Protein AF-A0A8T5KW35-F1 (afdb_monomer)

pLDDT: mean 81.03, std 11.29, range [40.94, 92.5]

Structure (mmCIF, N/CA/C/O backbone):
data_AF-A0A8T5KW35-F1
#
_entry.id   AF-A0A8T5KW35-F1
#
loop_
_atom_site.group_PDB
_atom_site.id
_atom_site.type_symbol
_atom_site.label_atom_id
_atom_site.label_alt_id
_atom_site.label_comp_id
_atom_site.label_asym_id
_atom_site.label_entity_id
_atom_site.label_seq_id
_atom_site.pdbx_PDB_ins_code
_atom_site.Cartn_x
_atom_site.Cartn_y
_atom_site.Cartn_z
_atom_site.occupancy
_atom_site.B_iso_or_equiv
_atom_site.auth_seq_id
_atom_site.auth_comp_id
_atom_site.auth_asym_id
_atom_site.auth_atom_id
_atom_site.pdbx_PDB_model_num
ATOM 1 N N . MET A 1 1 ? -25.330 34.554 41.101 1.00 40.94 1 MET A N 1
ATOM 2 C CA . MET A 1 1 ? -25.287 33.674 39.912 1.00 40.94 1 MET A CA 1
ATOM 3 C C . MET A 1 1 ? -23.830 33.368 39.598 1.00 40.94 1 MET A C 1
ATOM 5 O O . MET A 1 1 ? -23.141 34.231 39.077 1.00 40.94 1 MET A O 1
ATOM 9 N N . GLY A 1 2 ? -23.327 32.206 40.017 1.00 42.47 2 GLY A N 1
ATOM 10 C CA . GLY A 1 2 ? -21.940 31.803 39.774 1.00 42.47 2 GLY A CA 1
ATOM 11 C C . GLY A 1 2 ? -21.863 30.864 38.577 1.00 42.47 2 GLY A C 1
ATOM 12 O O . GLY A 1 2 ? -22.390 29.756 38.641 1.00 42.47 2 GLY A O 1
ATOM 13 N N . PHE A 1 3 ? -21.220 31.297 37.493 1.00 50.16 3 PHE A N 1
ATOM 14 C CA . PHE A 1 3 ? -20.856 30.413 36.389 1.00 50.16 3 PHE A CA 1
ATOM 15 C C . PHE A 1 3 ? -19.744 29.473 36.859 1.00 50.16 3 PHE A C 1
ATOM 17 O O . PHE A 1 3 ? -18.598 29.881 37.042 1.00 50.16 3 PHE A O 1
ATOM 24 N N . ILE A 1 4 ? -20.080 28.201 37.065 1.00 56.69 4 ILE A N 1
ATOM 25 C CA . ILE A 1 4 ? -19.090 27.158 37.328 1.00 56.69 4 ILE A CA 1
ATOM 26 C C . ILE A 1 4 ? -18.448 26.786 35.988 1.00 56.69 4 ILE A C 1
ATOM 28 O O . ILE A 1 4 ? -18.903 25.885 35.286 1.00 56.69 4 ILE A O 1
ATOM 32 N N . ILE A 1 5 ? -17.367 27.477 35.633 1.00 61.28 5 ILE A N 1
ATOM 33 C CA . ILE A 1 5 ? -16.468 27.058 34.556 1.00 61.28 5 ILE A CA 1
ATOM 34 C C . ILE A 1 5 ? -15.622 25.904 35.108 1.00 61.28 5 ILE A C 1
ATOM 36 O O . ILE A 1 5 ? -14.566 26.102 35.711 1.00 61.28 5 ILE A O 1
ATOM 40 N N . LYS A 1 6 ? -16.102 24.666 34.945 1.00 57.75 6 LYS A N 1
ATOM 41 C CA . LYS A 1 6 ? -15.288 23.467 35.184 1.00 57.75 6 LYS A CA 1
ATOM 42 C C . LYS A 1 6 ? -14.197 23.404 34.110 1.00 57.75 6 LYS A C 1
ATOM 44 O O . LYS A 1 6 ? -14.464 23.012 32.979 1.00 57.75 6 LYS A O 1
ATOM 49 N N . LYS A 1 7 ? -12.958 23.756 34.469 1.00 55.94 7 LYS A N 1
ATOM 50 C CA . LYS A 1 7 ? -11.766 23.379 33.689 1.00 55.94 7 LYS A CA 1
ATOM 51 C C . LYS A 1 7 ? -11.735 21.848 33.550 1.00 55.94 7 LYS A C 1
ATOM 53 O O . LYS A 1 7 ? -11.779 21.178 34.588 1.00 55.94 7 LYS A O 1
ATOM 58 N N . PRO A 1 8 ? -11.621 21.275 32.340 1.00 56.47 8 PRO A N 1
ATOM 59 C CA . PRO A 1 8 ? -11.364 19.849 32.209 1.00 56.47 8 PRO A CA 1
ATOM 60 C C . PRO A 1 8 ? -9.979 19.551 32.795 1.00 56.47 8 PRO A C 1
ATOM 62 O O . PRO A 1 8 ? -8.947 19.982 32.282 1.00 56.47 8 PRO A O 1
ATOM 65 N N . LYS A 1 9 ? -9.971 18.860 33.938 1.00 51.97 9 LYS A N 1
ATOM 66 C CA . LYS A 1 9 ? -8.769 18.283 34.537 1.00 51.97 9 LYS A CA 1
ATOM 67 C C . LYS A 1 9 ? -8.347 17.077 33.697 1.00 51.97 9 LYS A C 1
ATOM 69 O O . LYS A 1 9 ? -9.127 16.143 33.554 1.00 51.97 9 LYS A O 1
ATOM 74 N N . GLY A 1 10 ? -7.103 17.099 33.222 1.00 48.69 10 GLY A N 1
ATOM 75 C CA . GLY A 1 10 ? -6.407 15.942 32.661 1.00 48.69 10 GLY A CA 1
ATOM 76 C C . GLY A 1 10 ? -6.503 15.833 31.142 1.00 48.69 10 GLY A C 1
ATOM 77 O O . GLY A 1 10 ? -7.418 15.202 30.623 1.00 48.69 10 GLY A O 1
ATOM 78 N N . LEU A 1 11 ? -5.501 16.376 30.439 1.00 52.41 11 LEU A N 1
ATOM 79 C CA . LEU A 1 11 ? -5.136 15.953 29.083 1.00 52.41 11 LEU A CA 1
ATOM 80 C C . LEU A 1 11 ? -4.647 14.493 29.132 1.00 5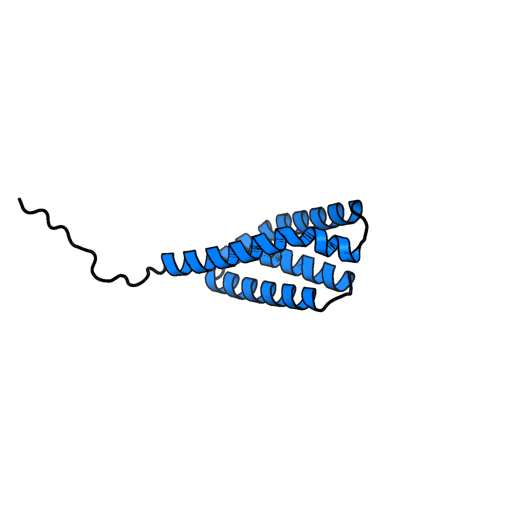2.41 11 LEU A C 1
ATOM 82 O O . LEU A 1 11 ? -3.461 14.199 29.031 1.00 52.41 11 LEU A O 1
ATOM 86 N N . VAL A 1 12 ? -5.561 13.552 29.331 1.00 56.66 12 VAL A N 1
ATOM 87 C CA . VAL A 1 12 ? -5.342 12.170 28.916 1.00 56.66 12 VAL A CA 1
ATOM 88 C C . VAL A 1 12 ? -5.688 12.184 27.439 1.00 56.66 12 VAL A C 1
ATOM 90 O O . VAL A 1 12 ? -6.854 12.390 27.108 1.00 56.66 12 VAL A O 1
ATOM 93 N N . PHE A 1 13 ? -4.684 12.079 26.563 1.00 58.44 13 PHE A N 1
ATOM 94 C CA . PHE A 1 13 ? -4.881 12.076 25.112 1.00 58.44 13 PHE A CA 1
ATOM 95 C C . PHE A 1 13 ? -6.106 11.219 24.758 1.00 58.44 13 PHE A C 1
ATOM 97 O O . PHE A 1 13 ? -6.075 10.003 24.982 1.00 58.44 13 PHE A O 1
ATOM 104 N N . PRO A 1 14 ? -7.211 11.819 24.273 1.00 74.00 14 PRO A N 1
ATOM 105 C CA . PRO A 1 14 ? -8.409 11.049 23.994 1.00 74.00 14 PRO A CA 1
ATOM 106 C C . PRO A 1 14 ? -8.065 10.010 22.926 1.00 74.00 14 PRO A C 1
ATOM 108 O O . PRO A 1 14 ? -7.267 10.287 22.031 1.00 74.00 14 PRO A O 1
ATOM 111 N N . LYS A 1 15 ? -8.667 8.814 22.990 1.00 71.75 15 LYS A N 1
ATOM 112 C CA . LYS A 1 15 ? -8.464 7.742 21.989 1.00 71.75 15 LYS A CA 1
ATOM 113 C C . LYS A 1 15 ? -8.568 8.259 20.543 1.00 71.75 15 LYS A C 1
ATOM 115 O O . LYS A 1 15 ? -7.852 7.784 19.669 1.00 71.75 15 LYS A O 1
ATOM 120 N N . ILE A 1 16 ? -9.399 9.282 20.337 1.00 78.94 16 ILE A N 1
ATOM 121 C CA . ILE A 1 16 ? -9.580 10.023 19.084 1.00 78.94 16 ILE A CA 1
ATOM 122 C C . ILE A 1 16 ? -8.272 10.664 18.594 1.00 78.94 16 ILE A C 1
ATOM 124 O O . ILE A 1 16 ? -7.929 10.513 17.429 1.00 78.94 16 ILE A O 1
ATOM 128 N N . PHE A 1 17 ? -7.510 11.332 19.467 1.00 81.69 17 PHE A N 1
ATOM 129 C CA . PHE A 1 17 ? -6.243 11.965 19.088 1.00 81.69 17 PHE A CA 1
ATOM 130 C C . PHE A 1 17 ? -5.205 10.927 18.650 1.00 81.69 17 PHE A C 1
ATOM 132 O O . PHE A 1 17 ? -4.511 11.123 17.659 1.00 81.69 17 PHE A O 1
ATOM 139 N N . ARG A 1 18 ? -5.131 9.785 19.347 1.00 81.31 18 ARG A N 1
ATOM 140 C CA . ARG A 1 18 ? -4.225 8.690 18.971 1.00 81.31 18 ARG A CA 1
ATOM 141 C C . ARG A 1 18 ? -4.560 8.126 17.588 1.00 81.31 18 ARG A C 1
ATOM 143 O O . ARG A 1 18 ? -3.652 7.914 16.796 1.00 81.31 18 ARG A O 1
ATOM 150 N N . LEU A 1 19 ? -5.844 7.903 17.302 1.00 80.44 19 LEU A N 1
ATOM 151 C CA . LEU A 1 19 ? -6.309 7.467 15.981 1.00 80.44 19 LEU A CA 1
ATOM 152 C C . LEU A 1 19 ? -5.987 8.504 14.901 1.00 80.44 19 LEU A C 1
ATOM 154 O O . LEU A 1 19 ? -5.443 8.137 13.867 1.00 80.44 19 LEU A O 1
ATOM 158 N N . ALA A 1 20 ? -6.242 9.786 15.168 1.00 82.69 20 ALA A N 1
ATOM 159 C CA . ALA A 1 20 ? -5.965 10.866 14.226 1.00 82.69 20 ALA A CA 1
ATOM 160 C C . ALA A 1 20 ? -4.477 10.955 13.852 1.00 82.69 20 ALA A C 1
ATOM 162 O O . ALA A 1 20 ? -4.154 11.137 12.685 1.00 82.69 20 ALA A O 1
ATOM 163 N N . VAL A 1 21 ? -3.568 10.780 14.817 1.00 86.88 21 VAL A N 1
ATOM 164 C CA . VAL A 1 21 ? -2.120 10.763 14.545 1.00 86.88 21 VAL A CA 1
ATOM 165 C C . VAL A 1 21 ? -1.720 9.550 13.701 1.00 86.88 21 VAL A C 1
ATOM 167 O O . VAL A 1 21 ? -0.919 9.696 12.783 1.00 86.88 21 VAL A O 1
ATOM 170 N N . ILE A 1 22 ? -2.277 8.367 13.983 1.00 84.44 22 ILE A N 1
ATOM 171 C CA . ILE A 1 22 ? -1.990 7.149 13.205 1.00 84.44 22 ILE A CA 1
ATOM 172 C C . ILE A 1 22 ? -2.456 7.317 11.755 1.00 84.44 22 ILE A C 1
ATOM 174 O O . ILE A 1 22 ? -1.672 7.067 10.844 1.00 84.44 22 ILE A O 1
ATOM 178 N N . LEU A 1 23 ? -3.690 7.787 11.557 1.00 83.06 23 LEU A N 1
ATOM 179 C CA . LEU A 1 23 ? -4.245 8.090 10.236 1.00 83.06 23 LEU A CA 1
ATOM 180 C C . LEU A 1 23 ? -3.397 9.129 9.505 1.00 83.06 23 LEU A C 1
ATOM 182 O O . LEU A 1 23 ? -3.022 8.905 8.367 1.00 83.06 23 LEU A O 1
ATOM 186 N N . LEU A 1 24 ? -3.006 10.216 10.174 1.00 86.25 24 LEU A N 1
ATOM 187 C CA . LEU A 1 24 ? -2.168 11.248 9.562 1.00 86.25 24 LEU A CA 1
ATOM 188 C C . LEU A 1 24 ? -0.841 10.676 9.047 1.00 86.25 24 LEU A C 1
ATOM 190 O O . LEU A 1 24 ? -0.454 10.955 7.916 1.00 86.25 24 LEU A O 1
ATOM 194 N N . ILE A 1 25 ? -0.150 9.865 9.853 1.00 87.88 25 ILE A N 1
ATOM 195 C CA . ILE A 1 25 ? 1.117 9.238 9.446 1.00 87.88 25 ILE A CA 1
ATOM 196 C C . ILE A 1 25 ? 0.893 8.271 8.278 1.00 87.88 25 ILE A C 1
ATOM 198 O O . ILE A 1 25 ? 1.674 8.278 7.326 1.00 87.88 25 ILE A O 1
ATOM 202 N N . ALA A 1 26 ? -0.171 7.466 8.335 1.00 83.44 26 ALA A N 1
ATOM 203 C CA . ALA A 1 26 ? -0.516 6.523 7.278 1.00 83.44 26 ALA A CA 1
ATOM 204 C C . ALA A 1 26 ? -0.822 7.252 5.960 1.00 83.44 26 ALA A C 1
ATOM 206 O O . ALA A 1 26 ? -0.178 6.970 4.953 1.00 83.44 26 ALA A O 1
ATOM 207 N N . SER A 1 27 ? -1.688 8.270 5.984 1.00 84.88 27 SER A N 1
ATOM 208 C CA . SER A 1 27 ? -2.050 9.071 4.809 1.00 84.88 27 SER A CA 1
ATOM 209 C C . SER A 1 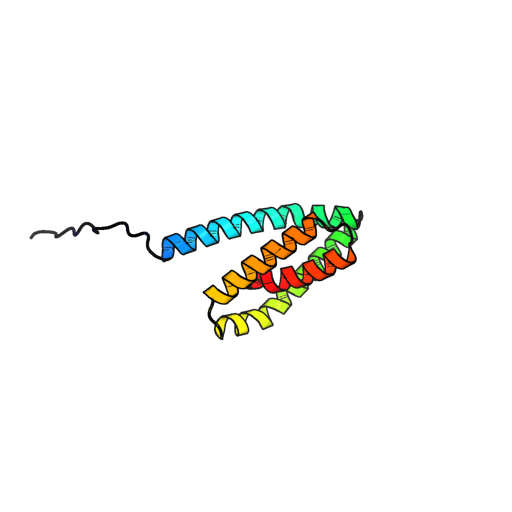27 ? -0.847 9.765 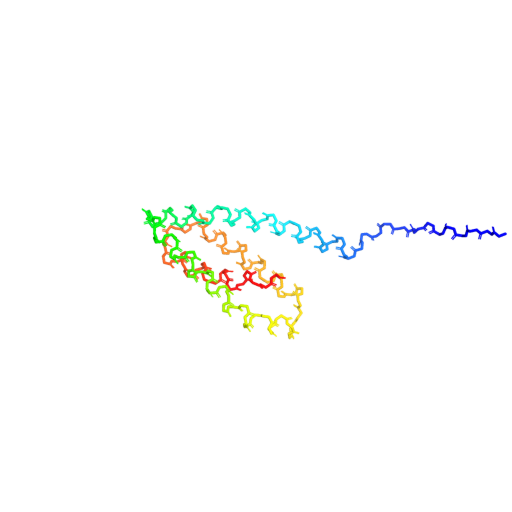4.166 1.00 84.88 27 SER A C 1
ATOM 211 O O . SER A 1 27 ? -0.752 9.815 2.941 1.00 84.88 27 SER A O 1
ATOM 213 N N . VAL A 1 28 ? 0.105 10.271 4.961 1.00 86.81 28 VAL A N 1
ATOM 214 C CA . VAL A 1 28 ? 1.360 10.829 4.422 1.00 86.81 28 VAL A CA 1
ATOM 215 C C . VAL A 1 28 ? 2.173 9.746 3.711 1.00 86.81 28 VAL A C 1
ATOM 217 O O . VAL A 1 28 ? 2.663 9.978 2.608 1.00 86.81 28 VAL A O 1
ATOM 220 N N . GLY A 1 29 ? 2.292 8.560 4.313 1.00 83.69 29 GLY A N 1
ATOM 221 C CA . GLY A 1 29 ? 2.966 7.419 3.694 1.00 83.69 29 GLY A CA 1
ATOM 222 C C . GLY A 1 29 ? 2.328 7.015 2.364 1.00 83.69 29 GLY A C 1
ATOM 223 O O . GLY A 1 29 ? 3.036 6.862 1.371 1.00 83.69 29 GLY A O 1
ATOM 224 N N . PHE A 1 30 ? 1.000 6.909 2.320 1.00 81.81 30 PHE A N 1
ATOM 225 C CA . PHE A 1 30 ? 0.264 6.559 1.104 1.00 81.81 30 PHE A CA 1
ATOM 226 C C . PHE A 1 30 ? 0.421 7.605 0.004 1.00 81.81 30 PHE A C 1
ATOM 228 O O . PHE A 1 30 ? 0.754 7.256 -1.124 1.00 81.81 30 PHE A O 1
ATOM 235 N N . SER A 1 31 ? 0.306 8.892 0.341 1.00 85.25 31 SER A N 1
ATOM 236 C CA . SER A 1 31 ? 0.464 9.972 -0.638 1.00 85.25 31 SER A CA 1
ATOM 237 C C . SER A 1 31 ? 1.853 9.981 -1.288 1.00 85.25 31 SER A C 1
ATOM 239 O O . SER A 1 31 ? 1.984 10.255 -2.485 1.00 85.25 31 SER A O 1
ATOM 241 N N . LEU A 1 32 ? 2.897 9.649 -0.520 1.00 83.50 32 LEU A N 1
ATOM 242 C CA . LEU A 1 32 ? 4.245 9.503 -1.064 1.00 83.50 32 LEU A CA 1
ATOM 243 C C . LEU A 1 32 ? 4.314 8.346 -2.059 1.00 83.50 32 LEU A C 1
ATOM 245 O O . LEU A 1 32 ? 4.866 8.514 -3.144 1.00 83.50 32 LEU A O 1
ATOM 249 N N . VAL A 1 33 ? 3.736 7.192 -1.724 1.00 82.25 33 VAL A N 1
ATOM 250 C CA . VAL A 1 33 ? 3.735 6.044 -2.636 1.00 82.25 33 VAL A CA 1
ATOM 251 C C . VAL A 1 33 ? 2.988 6.365 -3.923 1.00 82.25 33 VAL A C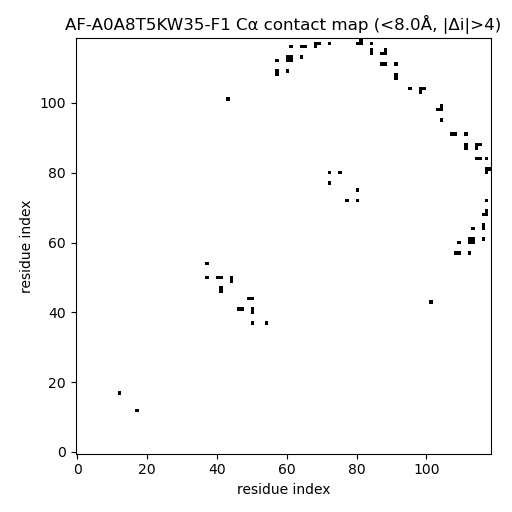 1
ATOM 253 O O . VAL A 1 33 ? 3.544 6.131 -4.995 1.00 82.25 33 VAL A O 1
ATOM 256 N N . ASP A 1 34 ? 1.788 6.939 -3.835 1.00 78.69 34 ASP A N 1
ATOM 257 C CA . ASP A 1 34 ? 0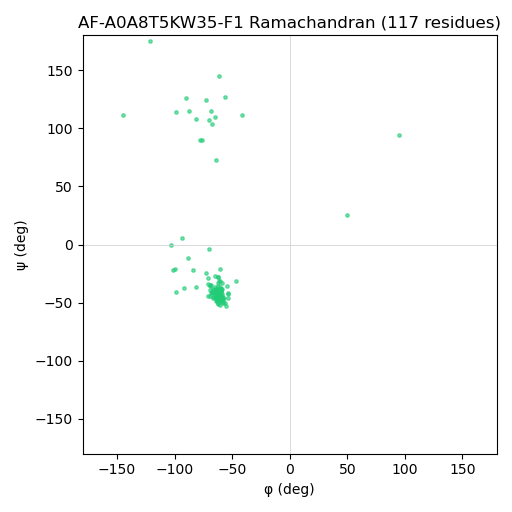.976 7.291 -5.006 1.00 78.69 34 ASP A CA 1
ATOM 258 C C . ASP A 1 34 ? 1.749 8.183 -5.985 1.00 78.69 34 ASP A C 1
ATOM 260 O O . ASP A 1 34 ? 1.652 8.026 -7.202 1.00 78.69 34 ASP A O 1
ATOM 264 N N . THR A 1 35 ? 2.588 9.076 -5.452 1.00 82.38 35 THR A N 1
ATOM 265 C CA . THR A 1 35 ? 3.430 9.976 -6.248 1.00 82.38 35 THR A CA 1
ATOM 266 C C . THR A 1 35 ? 4.529 9.226 -7.007 1.00 82.38 35 THR A C 1
ATOM 268 O O . THR A 1 35 ? 4.799 9.524 -8.171 1.00 82.38 35 THR A O 1
ATOM 271 N N . PHE A 1 36 ? 5.174 8.244 -6.374 1.00 84.00 36 PHE A N 1
ATOM 272 C CA . PHE A 1 36 ? 6.281 7.494 -6.981 1.00 84.00 36 PHE A CA 1
ATOM 273 C C . PHE A 1 36 ? 5.830 6.269 -7.784 1.00 84.00 36 PHE A C 1
ATOM 275 O O . PHE A 1 36 ? 6.624 5.708 -8.539 1.00 84.00 36 PHE A O 1
ATOM 282 N N . TRP A 1 37 ? 4.565 5.868 -7.672 1.00 84.81 37 TRP A N 1
ATOM 283 C CA . TRP A 1 37 ? 4.046 4.630 -8.246 1.00 84.81 37 TRP A CA 1
ATOM 284 C C . TRP A 1 37 ? 4.193 4.550 -9.769 1.00 84.81 37 TRP A C 1
ATOM 286 O O . TRP A 1 37 ? 4.709 3.566 -10.300 1.00 84.81 37 TRP A O 1
ATOM 296 N N . ALA A 1 38 ? 3.797 5.606 -10.484 1.00 84.19 38 ALA A N 1
ATOM 297 C CA . ALA A 1 38 ? 3.884 5.640 -11.944 1.00 84.19 38 ALA A CA 1
ATOM 298 C C . ALA A 1 38 ? 5.340 5.584 -12.438 1.00 84.19 38 ALA A C 1
ATOM 300 O O . ALA A 1 38 ? 5.643 4.841 -13.370 1.00 84.19 38 ALA A O 1
ATOM 301 N N . VAL A 1 39 ? 6.240 6.308 -11.763 1.00 86.44 39 VAL A N 1
ATOM 302 C CA . VAL A 1 39 ? 7.685 6.313 -12.054 1.00 86.44 39 VAL A CA 1
ATOM 303 C C . VAL A 1 39 ? 8.288 4.930 -11.810 1.00 86.44 39 VAL A C 1
ATOM 305 O O . VAL A 1 39 ? 9.120 4.457 -12.581 1.00 86.44 39 VAL A O 1
ATOM 308 N N . TYR A 1 40 ? 7.835 4.246 -10.759 1.00 85.81 40 TYR A N 1
ATOM 309 C CA . TYR A 1 40 ? 8.284 2.897 -10.444 1.00 85.81 40 TYR A CA 1
ATOM 310 C C . TYR A 1 40 ? 7.873 1.891 -11.531 1.00 85.81 40 TYR A C 1
ATOM 312 O O . TYR A 1 40 ? 8.713 1.120 -11.988 1.00 85.81 40 TYR A O 1
ATOM 320 N N . ILE A 1 41 ? 6.629 1.942 -12.027 1.00 86.50 41 ILE A N 1
ATOM 321 C CA . ILE A 1 41 ? 6.168 1.091 -13.146 1.00 86.50 41 ILE A CA 1
ATOM 322 C C . ILE A 1 41 ? 6.927 1.419 -14.440 1.00 86.50 41 ILE A C 1
ATOM 324 O O . ILE A 1 41 ? 7.316 0.512 -15.182 1.00 86.50 41 ILE A O 1
ATOM 328 N N . GLU A 1 42 ? 7.167 2.702 -14.716 1.00 87.81 42 GLU A N 1
ATOM 329 C CA . GLU A 1 42 ? 7.943 3.143 -15.880 1.00 87.81 42 GLU A CA 1
ATOM 330 C C . GLU A 1 42 ? 9.369 2.571 -15.872 1.00 87.81 42 GLU A C 1
ATOM 332 O O . GLU A 1 42 ? 9.890 2.202 -16.928 1.00 87.81 42 GLU A O 1
ATOM 337 N N . GLY A 1 43 ? 9.954 2.390 -14.685 1.00 85.88 43 GLY A N 1
ATOM 338 C CA . GLY A 1 43 ? 11.242 1.727 -14.486 1.00 85.88 43 GLY A CA 1
ATOM 339 C C . GLY A 1 43 ? 11.302 0.264 -14.948 1.00 85.88 43 GLY A C 1
ATOM 340 O O . GLY A 1 43 ? 12.395 -0.217 -15.226 1.00 85.88 43 GLY A O 1
ATOM 341 N N . PHE A 1 44 ? 10.169 -0.435 -15.079 1.00 86.12 44 PHE A N 1
ATOM 342 C CA . PHE A 1 44 ? 10.128 -1.812 -15.599 1.00 86.12 44 PHE A CA 1
ATOM 343 C C . PHE A 1 44 ? 9.740 -1.892 -17.068 1.00 86.12 44 PHE A C 1
ATOM 345 O O . PHE A 1 44 ? 10.245 -2.738 -17.804 1.00 86.12 44 PHE A O 1
ATOM 352 N N . VAL A 1 45 ? 8.768 -1.076 -17.472 1.00 87.38 45 VAL A N 1
ATOM 353 C CA . VAL A 1 45 ? 8.085 -1.257 -18.756 1.00 87.38 45 VAL A CA 1
ATOM 354 C C . VAL A 1 45 ? 8.624 -0.309 -19.827 1.00 87.38 45 VAL A C 1
ATOM 356 O O . VAL A 1 45 ? 8.458 -0.580 -21.015 1.00 87.38 45 VAL A O 1
ATOM 359 N N . HIS A 1 46 ? 9.274 0.791 -19.421 1.00 87.31 46 HIS A N 1
ATOM 360 C CA . HIS A 1 46 ? 9.891 1.800 -20.295 1.00 87.31 46 HIS A CA 1
ATOM 361 C C . HIS A 1 46 ? 8.969 2.313 -21.418 1.00 87.31 46 HIS A C 1
ATOM 363 O O . HIS A 1 46 ? 9.424 2.737 -22.479 1.00 87.31 46 HIS A O 1
ATOM 369 N N . ASN A 1 47 ? 7.653 2.245 -21.204 1.00 89.00 47 ASN A N 1
ATOM 370 C CA . ASN A 1 47 ? 6.635 2.604 -22.180 1.00 89.00 47 ASN A CA 1
ATOM 371 C C . ASN A 1 47 ? 5.447 3.245 -21.460 1.00 89.00 47 ASN A C 1
ATOM 373 O O . ASN A 1 47 ? 4.700 2.573 -20.745 1.00 89.00 47 ASN A O 1
ATOM 377 N N . SER A 1 48 ? 5.249 4.542 -21.689 1.00 88.12 48 SER A N 1
ATOM 378 C CA . SER A 1 48 ? 4.236 5.343 -20.999 1.00 88.12 48 SER A CA 1
ATOM 379 C C . SER A 1 48 ? 2.802 4.849 -21.240 1.00 88.12 48 SER A C 1
ATOM 381 O O . SER A 1 48 ? 1.962 4.947 -20.345 1.00 88.12 48 SER A O 1
ATOM 383 N N . SER A 1 49 ? 2.503 4.265 -22.407 1.00 90.81 49 SER A N 1
ATOM 384 C CA . SER A 1 49 ? 1.174 3.702 -22.691 1.00 90.81 49 SER A CA 1
ATOM 385 C C . SER A 1 49 ? 0.881 2.478 -21.825 1.00 90.81 49 SER A C 1
ATOM 387 O O . SER A 1 49 ? -0.223 2.341 -21.298 1.00 90.81 49 SER A O 1
ATOM 389 N N . LEU A 1 50 ? 1.874 1.606 -21.633 1.00 88.56 50 LEU A N 1
ATOM 390 C CA . LEU A 1 50 ? 1.727 0.431 -20.776 1.00 88.56 50 LEU A CA 1
ATOM 391 C C . LEU A 1 50 ? 1.669 0.809 -19.291 1.00 88.56 50 LEU A C 1
ATOM 393 O O . LEU A 1 50 ? 0.905 0.193 -18.553 1.00 88.56 50 LEU A O 1
ATOM 397 N N . VAL A 1 51 ? 2.390 1.852 -18.862 1.00 89.75 51 VAL A N 1
ATOM 398 C CA . VAL A 1 51 ? 2.267 2.408 -17.501 1.00 89.75 51 VAL A CA 1
ATOM 399 C C . VAL A 1 51 ? 0.827 2.849 -17.233 1.00 89.75 51 VAL A C 1
ATOM 401 O O . VAL A 1 51 ? 0.228 2.431 -16.244 1.00 89.75 51 VAL A O 1
ATOM 404 N N . GLY A 1 52 ? 0.237 3.631 -18.144 1.00 89.19 52 GLY A N 1
ATOM 405 C CA . GLY A 1 52 ? -1.156 4.067 -18.029 1.00 89.19 52 GLY A CA 1
ATOM 406 C C . GLY A 1 52 ? -2.143 2.897 -17.993 1.00 89.19 52 GLY A C 1
ATOM 407 O O . GLY A 1 52 ? -3.084 2.902 -17.195 1.00 89.19 52 GLY A O 1
ATOM 408 N N . PHE A 1 53 ? -1.901 1.863 -18.802 1.00 92.25 53 PHE A N 1
ATOM 409 C CA . PHE A 1 53 ? -2.718 0.650 -18.818 1.00 92.25 53 PHE A CA 1
ATOM 410 C C . PHE A 1 53 ? -2.650 -0.119 -17.490 1.00 92.25 53 PHE A C 1
ATOM 412 O O . PHE A 1 53 ? -3.692 -0.455 -16.929 1.00 92.25 53 PHE A O 1
ATOM 419 N N . ILE A 1 54 ? -1.449 -0.353 -16.952 1.00 89.94 54 ILE A N 1
ATOM 420 C CA . ILE A 1 54 ? -1.246 -1.069 -15.682 1.00 89.94 54 ILE A CA 1
ATOM 421 C C . ILE A 1 54 ? -1.866 -0.295 -14.518 1.00 89.94 54 ILE A C 1
ATOM 423 O O . ILE A 1 54 ? -2.582 -0.882 -13.708 1.00 89.94 54 ILE A O 1
ATOM 427 N N . SER A 1 55 ? -1.655 1.020 -14.450 1.00 88.81 55 SER A N 1
ATOM 428 C CA . SER A 1 55 ? -2.258 1.865 -13.413 1.00 88.81 55 SER A CA 1
ATOM 429 C C . SER A 1 55 ? -3.787 1.840 -13.476 1.00 88.81 55 SER A C 1
ATOM 431 O O . SER A 1 55 ? -4.446 1.700 -12.448 1.00 88.81 55 SER A O 1
ATOM 433 N N . SER A 1 56 ? -4.363 1.897 -14.680 1.00 90.56 56 SER A N 1
ATOM 434 C CA . SER A 1 56 ? -5.819 1.803 -14.870 1.00 90.56 56 SER A CA 1
ATOM 435 C C . SER A 1 56 ? -6.360 0.422 -14.490 1.00 90.56 56 SER A C 1
ATOM 437 O O . SER A 1 56 ? -7.427 0.313 -13.887 1.00 90.56 56 SER A O 1
ATOM 439 N N . PHE A 1 57 ? -5.615 -0.642 -14.796 1.00 91.19 57 PHE A N 1
ATOM 440 C CA . PHE A 1 57 ? -5.955 -2.001 -14.385 1.00 91.19 57 PHE A CA 1
ATOM 441 C C . PHE A 1 57 ? -5.951 -2.151 -12.858 1.00 91.19 57 PHE A C 1
ATOM 443 O O . PHE A 1 57 ? -6.916 -2.664 -12.295 1.00 91.19 57 PHE A O 1
ATOM 450 N N . LEU A 1 58 ? -4.920 -1.652 -12.171 1.00 88.69 58 LEU A N 1
ATOM 451 C CA . LEU A 1 58 ? -4.864 -1.653 -10.706 1.00 88.69 58 LEU A CA 1
ATOM 452 C C . LEU A 1 58 ? -6.010 -0.833 -10.096 1.00 88.69 58 LEU A C 1
ATOM 454 O O . LEU A 1 58 ? -6.624 -1.269 -9.125 1.00 88.69 58 LEU A O 1
ATOM 458 N N . ALA A 1 59 ? -6.371 0.302 -10.698 1.00 88.81 59 ALA A N 1
ATOM 459 C CA . ALA A 1 59 ? -7.527 1.086 -10.267 1.00 88.81 59 ALA A CA 1
ATOM 460 C C . ALA A 1 59 ? -8.849 0.305 -10.402 1.00 88.81 59 ALA A C 1
ATOM 462 O O . ALA A 1 59 ? -9.682 0.346 -9.496 1.00 88.81 59 ALA A O 1
ATOM 463 N N . LEU A 1 60 ? -9.034 -0.464 -11.481 1.00 92.50 60 LEU A N 1
ATOM 464 C CA . LEU A 1 60 ? -10.188 -1.360 -11.626 1.00 92.50 60 LEU A CA 1
ATOM 465 C C . LEU A 1 60 ? -10.196 -2.457 -10.559 1.00 92.50 60 LEU A C 1
ATOM 467 O O . LEU A 1 60 ? -11.235 -2.715 -9.955 1.00 92.50 60 LEU A O 1
ATOM 471 N N . VAL A 1 61 ? -9.048 -3.083 -10.293 1.00 89.81 61 VAL A N 1
ATOM 472 C CA . VAL A 1 61 ? -8.917 -4.084 -9.223 1.00 89.81 61 VAL A CA 1
ATOM 473 C C . VAL A 1 61 ? -9.293 -3.480 -7.870 1.00 89.81 61 VAL A C 1
ATOM 475 O O . VAL A 1 61 ? -10.055 -4.094 -7.125 1.00 89.81 61 VAL A O 1
ATOM 478 N N . SER A 1 62 ? -8.818 -2.271 -7.573 1.00 86.81 62 SER A N 1
ATOM 479 C CA . SER A 1 62 ? -9.170 -1.509 -6.369 1.00 86.81 62 SER A CA 1
ATOM 480 C C . SER A 1 62 ? -10.686 -1.313 -6.259 1.00 86.81 62 SER A C 1
ATOM 482 O O . SER A 1 62 ? -11.305 -1.695 -5.264 1.00 86.81 62 SER A O 1
ATOM 484 N N . PHE A 1 63 ? -11.313 -0.833 -7.337 1.00 88.69 63 PHE A N 1
ATOM 485 C CA . PHE A 1 63 ? -12.758 -0.624 -7.404 1.00 88.69 63 PHE A CA 1
ATOM 486 C C . PHE A 1 63 ? -13.554 -1.907 -7.130 1.00 88.69 63 PHE A C 1
ATOM 488 O O . PHE A 1 63 ? -14.489 -1.898 -6.332 1.00 88.69 63 PHE A O 1
ATOM 495 N N . PHE A 1 64 ? -13.175 -3.034 -7.738 1.00 90.69 64 PHE A N 1
ATOM 496 C CA . PHE A 1 64 ? -13.852 -4.308 -7.482 1.00 90.69 64 PHE A CA 1
ATOM 497 C C . PHE A 1 64 ? -13.595 -4.842 -6.071 1.00 90.69 64 PHE A C 1
ATOM 499 O O . PHE A 1 64 ? -14.504 -5.396 -5.452 1.00 90.69 64 PHE A O 1
ATOM 506 N N . SER A 1 65 ? -12.391 -4.645 -5.536 1.00 88.25 65 SER A N 1
ATOM 507 C CA . SER A 1 65 ? -12.015 -5.095 -4.189 1.00 88.25 65 SER A CA 1
ATOM 508 C C . SER A 1 65 ? -12.860 -4.433 -3.104 1.00 88.25 65 SER A C 1
ATOM 510 O O . SER A 1 65 ? -13.199 -5.086 -2.115 1.00 88.25 65 SER A O 1
ATOM 512 N N . PHE A 1 66 ? -13.279 -3.182 -3.315 1.00 86.75 66 PHE A N 1
ATOM 513 C CA . PHE A 1 66 ? -14.168 -2.456 -2.407 1.00 86.75 66 PHE A CA 1
ATOM 514 C C . PHE A 1 66 ? -15.460 -3.232 -2.099 1.00 86.75 66 PHE A C 1
ATOM 516 O O . PHE A 1 66 ? -15.848 -3.352 -0.937 1.00 86.75 66 PHE A O 1
ATOM 523 N N . PHE A 1 67 ? -16.087 -3.853 -3.106 1.00 88.00 67 PHE A N 1
ATOM 524 C CA . PHE A 1 67 ? -17.326 -4.620 -2.918 1.00 88.00 67 PHE A CA 1
ATOM 525 C C . PHE A 1 67 ? -17.153 -5.865 -2.039 1.00 88.00 67 PHE A C 1
ATOM 527 O O . PHE A 1 67 ? -18.108 -6.293 -1.395 1.00 88.00 67 PHE A O 1
ATOM 534 N N . PHE A 1 68 ? -15.953 -6.446 -1.995 1.00 85.56 68 PHE A N 1
ATOM 535 C CA . PHE A 1 68 ? -15.669 -7.636 -1.190 1.00 85.56 68 PHE A CA 1
ATOM 536 C C . PHE A 1 68 ? -15.147 -7.290 0.204 1.00 85.56 68 PHE A C 1
ATOM 538 O O . PHE A 1 68 ? -15.491 -7.964 1.178 1.00 85.56 68 PHE A O 1
ATOM 545 N N . ILE A 1 69 ? -14.330 -6.242 0.314 1.00 84.12 69 ILE A N 1
ATOM 546 C CA . ILE A 1 69 ? -13.653 -5.883 1.560 1.00 84.12 69 ILE A CA 1
ATOM 547 C C . ILE A 1 69 ? -14.555 -5.100 2.505 1.00 84.12 69 ILE A C 1
ATOM 549 O O . ILE A 1 69 ? -14.506 -5.356 3.706 1.00 84.12 69 ILE A O 1
ATOM 553 N N . VAL A 1 70 ? -15.432 -4.226 2.009 1.00 85.00 70 VAL A N 1
ATOM 554 C CA . VAL A 1 70 ? -16.349 -3.468 2.879 1.00 85.00 70 VAL A CA 1
ATOM 555 C C . VAL A 1 70 ? -17.238 -4.396 3.726 1.00 85.00 70 VAL A C 1
ATOM 557 O O . VAL A 1 70 ? -17.216 -4.263 4.953 1.00 85.00 70 VAL A O 1
ATOM 560 N N . PRO A 1 71 ? -17.920 -5.415 3.158 1.00 83.88 71 PRO A N 1
ATOM 561 C CA . PRO A 1 71 ? -18.678 -6.376 3.962 1.00 83.88 71 PRO A CA 1
ATOM 562 C C . PRO A 1 71 ? -17.810 -7.182 4.937 1.00 83.88 71 PRO A C 1
ATOM 564 O O . PRO A 1 71 ? -18.299 -7.647 5.966 1.00 83.88 71 PRO A O 1
ATOM 567 N N . LEU A 1 72 ? -16.531 -7.395 4.612 1.00 83.00 72 LEU A N 1
ATOM 568 C CA . LEU A 1 72 ? -15.589 -8.086 5.488 1.00 83.00 72 LEU A CA 1
ATOM 569 C C . LEU A 1 72 ? -15.231 -7.203 6.695 1.00 83.00 72 LEU A C 1
ATOM 571 O O . LEU A 1 72 ? -15.282 -7.668 7.830 1.00 83.00 72 LEU A O 1
ATOM 575 N N . ILE A 1 73 ? -14.957 -5.918 6.472 1.00 84.50 73 ILE A N 1
ATOM 576 C CA . ILE A 1 73 ? -14.667 -4.937 7.529 1.00 84.50 73 ILE A CA 1
ATOM 577 C C . ILE A 1 73 ? -15.848 -4.761 8.478 1.00 84.50 73 ILE A C 1
ATOM 579 O O . ILE A 1 73 ? -15.648 -4.593 9.678 1.00 84.50 73 ILE A O 1
ATOM 583 N N . GLU A 1 74 ? -17.078 -4.825 7.974 1.00 83.31 74 GLU A N 1
ATOM 584 C CA . GLU A 1 74 ? -18.276 -4.729 8.812 1.00 83.31 74 GLU A CA 1
ATOM 585 C C . GLU A 1 74 ? -18.502 -5.965 9.694 1.00 83.31 74 GLU A C 1
ATOM 587 O O . GLU A 1 74 ? -19.071 -5.847 10.779 1.00 83.31 74 GLU A O 1
ATOM 592 N N . LYS A 1 75 ? -18.050 -7.148 9.259 1.00 86.00 75 LYS A N 1
ATOM 593 C CA . LYS A 1 75 ? -18.230 -8.413 9.994 1.00 86.00 75 LYS A CA 1
ATOM 594 C C . LYS A 1 75 ? -17.174 -8.669 11.069 1.00 86.00 75 LYS A C 1
ATOM 596 O O . LYS A 1 75 ? -17.422 -9.466 11.973 1.00 86.00 75 LYS A O 1
ATOM 601 N N . TYR A 1 76 ? -16.007 -8.041 10.972 1.00 85.44 76 TYR A N 1
ATOM 602 C CA . TYR A 1 76 ? -14.874 -8.273 11.869 1.00 85.44 76 TYR A CA 1
ATOM 603 C C . TYR A 1 76 ? -14.436 -6.985 12.582 1.00 85.44 76 TYR A C 1
ATOM 605 O O . TYR A 1 76 ? -14.944 -5.894 12.343 1.00 85.44 76 TYR A O 1
ATOM 613 N N . ASP A 1 77 ? -13.478 -7.108 13.502 1.00 82.81 77 ASP A N 1
ATOM 614 C CA . ASP A 1 77 ? -12.919 -5.956 14.209 1.00 82.81 77 ASP A CA 1
ATOM 615 C C . ASP A 1 77 ? -12.101 -5.069 13.252 1.00 82.81 77 ASP A C 1
ATOM 617 O O . ASP A 1 77 ? -11.042 -5.474 12.755 1.00 82.81 77 ASP A O 1
ATOM 621 N N . LYS A 1 78 ? -12.584 -3.839 13.032 1.00 80.31 78 LYS A N 1
ATOM 622 C CA . LYS A 1 78 ? -11.955 -2.831 12.165 1.00 80.31 78 LYS A CA 1
ATOM 623 C C . LYS A 1 78 ? -10.494 -2.566 12.525 1.00 80.31 78 LYS A C 1
ATOM 625 O O . LYS A 1 78 ? -9.655 -2.473 11.636 1.00 80.31 78 LYS A O 1
ATOM 630 N N . ALA A 1 79 ? -10.166 -2.481 13.815 1.00 79.44 79 ALA A N 1
ATOM 631 C CA . ALA A 1 79 ? -8.804 -2.187 14.257 1.00 79.44 79 ALA A CA 1
ATOM 632 C C . ALA A 1 79 ? -7.854 -3.350 13.949 1.00 79.44 79 ALA A C 1
ATOM 634 O O . ALA A 1 79 ? -6.689 -3.134 13.597 1.00 79.44 79 ALA A O 1
ATOM 635 N N . ARG A 1 80 ? -8.353 -4.589 14.047 1.00 82.94 80 ARG A N 1
ATOM 636 C CA . ARG A 1 80 ? -7.579 -5.783 13.702 1.00 82.94 80 ARG A CA 1
ATOM 637 C C . ARG A 1 80 ? -7.326 -5.871 12.200 1.00 82.94 80 ARG A C 1
ATOM 639 O O . ARG A 1 80 ? -6.192 -6.150 11.821 1.00 82.94 80 ARG A O 1
ATOM 646 N N . ILE A 1 81 ? -8.339 -5.613 11.369 1.00 85.94 81 ILE A N 1
ATOM 647 C CA . ILE A 1 81 ? -8.177 -5.603 9.905 1.00 85.94 81 ILE A CA 1
ATOM 648 C C . ILE A 1 81 ? -7.191 -4.514 9.496 1.00 85.94 81 ILE A C 1
ATOM 650 O O . ILE A 1 81 ? -6.199 -4.830 8.850 1.00 85.94 81 ILE A O 1
ATOM 654 N N . PHE A 1 82 ? -7.389 -3.280 9.967 1.00 83.06 82 PHE A N 1
ATOM 655 C CA . PHE A 1 82 ? -6.492 -2.161 9.678 1.00 83.06 82 PHE A CA 1
ATOM 656 C C . PHE A 1 82 ? -5.032 -2.484 10.026 1.00 83.06 82 PHE A C 1
ATOM 658 O O . PHE A 1 82 ? -4.134 -2.276 9.216 1.00 83.06 82 PHE A O 1
ATOM 665 N N . SER A 1 83 ? -4.782 -3.069 11.204 1.00 82.81 83 SER A N 1
ATOM 666 C CA . SER A 1 83 ? -3.419 -3.425 11.628 1.00 82.81 83 SER A CA 1
ATOM 667 C C . SER A 1 83 ? -2.784 -4.506 10.745 1.00 82.81 83 SER A C 1
ATOM 669 O O . SER A 1 83 ? -1.597 -4.428 10.434 1.00 82.81 83 SER A O 1
ATOM 671 N N . ILE A 1 84 ? -3.561 -5.517 10.342 1.00 86.31 84 ILE A N 1
ATOM 672 C CA . ILE A 1 84 ? -3.094 -6.589 9.452 1.00 86.31 84 ILE A CA 1
ATOM 673 C C . ILE A 1 84 ? -2.793 -6.026 8.060 1.00 86.31 84 ILE A C 1
ATOM 675 O O . ILE A 1 84 ? -1.734 -6.317 7.507 1.00 86.31 84 ILE A O 1
ATOM 679 N N . SER A 1 85 ? -3.676 -5.186 7.524 1.00 85.88 85 SER A N 1
ATOM 680 C CA . SER A 1 85 ? -3.499 -4.549 6.220 1.00 85.88 85 SER A CA 1
ATOM 681 C C . SER A 1 85 ? -2.284 -3.635 6.194 1.00 85.88 85 SER A C 1
ATOM 683 O O . SER A 1 85 ? -1.473 -3.735 5.279 1.00 85.88 85 SER A O 1
ATOM 685 N N . LEU A 1 86 ? -2.082 -2.820 7.232 1.00 83.81 86 LEU A N 1
ATOM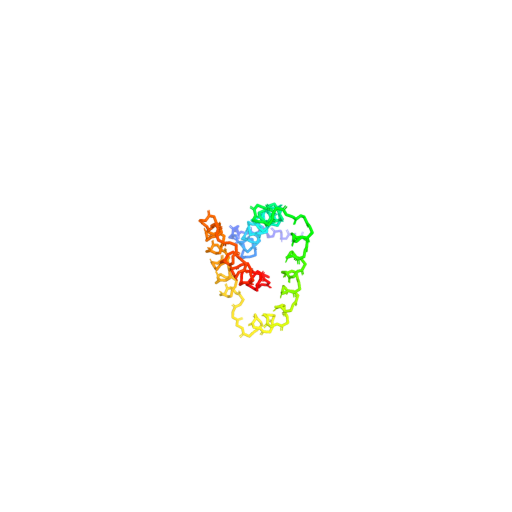 686 C CA . LEU A 1 86 ? -0.909 -1.953 7.344 1.00 83.81 86 LEU A CA 1
ATOM 687 C C . LEU A 1 86 ? 0.399 -2.764 7.352 1.00 83.81 86 LEU A C 1
ATOM 689 O O . LEU A 1 86 ? 1.375 -2.385 6.707 1.00 83.81 86 LEU A O 1
ATOM 693 N N . LEU A 1 87 ? 0.410 -3.911 8.037 1.00 87.69 87 LEU A N 1
ATOM 694 C CA . LEU A 1 87 ? 1.552 -4.826 8.060 1.00 87.69 87 LEU A CA 1
ATOM 695 C C . LEU A 1 87 ? 1.796 -5.468 6.684 1.00 87.69 87 LEU A C 1
ATOM 697 O O . LEU A 1 87 ? 2.933 -5.495 6.217 1.00 87.69 87 LEU A O 1
ATOM 701 N N . LEU A 1 88 ? 0.746 -5.951 6.015 1.00 86.88 88 LEU A N 1
ATOM 702 C CA . LEU A 1 88 ? 0.821 -6.514 4.659 1.00 86.88 88 LEU A CA 1
ATOM 703 C C . LEU A 1 88 ? 1.331 -5.496 3.638 1.00 86.88 88 LEU A C 1
ATOM 705 O O . LEU A 1 88 ? 2.169 -5.826 2.796 1.00 86.88 88 LEU A O 1
ATOM 709 N N . ILE A 1 89 ? 0.864 -4.256 3.733 1.00 85.44 89 ILE A N 1
ATOM 710 C CA . ILE A 1 89 ? 1.307 -3.150 2.889 1.00 85.44 89 ILE A CA 1
ATOM 711 C C . ILE A 1 89 ? 2.791 -2.852 3.135 1.00 85.44 89 ILE A C 1
ATOM 713 O O . ILE A 1 89 ? 3.562 -2.765 2.181 1.00 85.44 89 ILE A O 1
ATOM 717 N N . ALA A 1 90 ? 3.221 -2.770 4.398 1.00 86.00 90 ALA A N 1
ATOM 718 C CA . ALA A 1 90 ? 4.627 -2.550 4.736 1.00 86.00 90 ALA A CA 1
ATOM 719 C C . ALA A 1 90 ? 5.541 -3.655 4.173 1.00 86.00 90 ALA A C 1
ATOM 721 O O . ALA A 1 90 ? 6.589 -3.355 3.598 1.00 86.00 90 ALA A O 1
ATOM 722 N N . ILE A 1 91 ? 5.127 -4.925 4.275 1.00 89.06 91 ILE A N 1
ATOM 723 C CA . ILE A 1 91 ? 5.852 -6.052 3.667 1.00 89.06 91 ILE A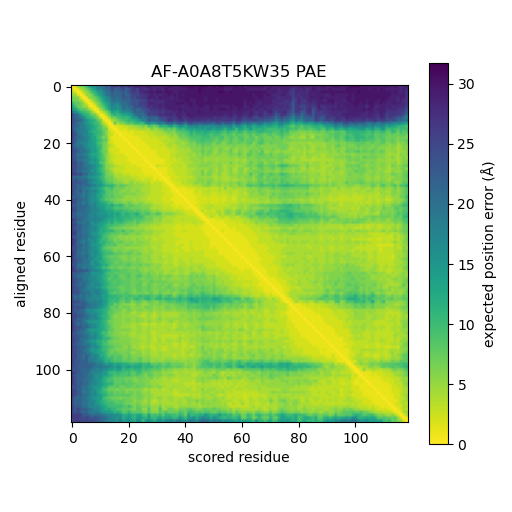 CA 1
ATOM 724 C C . ILE A 1 91 ? 5.886 -5.911 2.143 1.00 89.06 91 ILE A C 1
ATOM 726 O O . ILE A 1 91 ? 6.943 -6.086 1.545 1.00 89.06 91 ILE A O 1
ATOM 730 N N . SER A 1 92 ? 4.764 -5.566 1.512 1.00 87.56 92 SER A N 1
ATOM 731 C CA . SER A 1 92 ? 4.675 -5.422 0.054 1.00 87.56 92 SER A CA 1
ATOM 732 C C . SER A 1 92 ? 5.655 -4.369 -0.469 1.00 87.56 92 SER A C 1
ATOM 734 O O . SER A 1 92 ? 6.410 -4.645 -1.400 1.00 87.56 92 SER A O 1
ATOM 736 N N . TYR A 1 93 ? 5.734 -3.207 0.189 1.00 84.44 93 TYR A N 1
ATOM 737 C CA . TYR A 1 93 ? 6.708 -2.169 -0.164 1.00 84.44 93 TYR A CA 1
ATOM 738 C C . TYR A 1 93 ? 8.154 -2.602 0.066 1.00 84.44 93 TYR A C 1
ATOM 740 O O . TYR A 1 93 ? 9.023 -2.283 -0.746 1.00 84.44 93 TYR A O 1
ATOM 748 N N . PHE A 1 94 ? 8.426 -3.370 1.121 1.00 87.56 94 PHE A N 1
ATOM 749 C CA . PHE A 1 94 ? 9.758 -3.936 1.327 1.00 87.56 94 PHE A CA 1
ATOM 750 C C . PHE A 1 94 ? 10.139 -4.902 0.198 1.00 87.56 94 PHE A C 1
ATOM 752 O O . PHE A 1 94 ? 11.263 -4.864 -0.300 1.00 87.56 94 PHE A O 1
ATOM 759 N N . VAL A 1 95 ? 9.199 -5.733 -0.260 1.00 85.94 95 VAL A N 1
ATOM 760 C CA . VAL A 1 95 ? 9.447 -6.643 -1.384 1.00 85.94 95 VAL A CA 1
ATOM 761 C C . VAL A 1 95 ? 9.665 -5.871 -2.687 1.00 85.94 95 VAL A C 1
ATOM 763 O O . VAL A 1 95 ? 10.567 -6.231 -3.445 1.00 85.94 95 VAL A O 1
ATOM 766 N N . PHE A 1 96 ? 8.927 -4.784 -2.935 1.00 84.69 96 PHE A N 1
ATOM 767 C CA . PHE A 1 96 ? 9.185 -3.903 -4.081 1.00 84.69 96 PHE A CA 1
ATOM 768 C C . PHE A 1 96 ? 10.587 -3.294 -4.044 1.00 84.69 96 PHE A C 1
ATOM 770 O O . PHE A 1 96 ? 11.255 -3.232 -5.071 1.00 84.69 96 PHE A O 1
ATOM 777 N N . ALA A 1 97 ? 11.092 -2.913 -2.871 1.00 82.62 97 ALA A N 1
ATOM 778 C CA . ALA A 1 97 ? 12.439 -2.354 -2.766 1.00 82.62 97 ALA A CA 1
ATOM 779 C C . ALA A 1 97 ? 13.549 -3.336 -3.200 1.00 82.62 97 ALA A C 1
ATOM 781 O O . ALA A 1 97 ? 14.605 -2.901 -3.653 1.00 82.62 97 ALA A O 1
ATOM 782 N N . VAL A 1 98 ? 13.325 -4.649 -3.073 1.00 85.88 98 VAL A N 1
ATOM 783 C CA . VAL A 1 98 ? 14.335 -5.688 -3.361 1.00 85.88 98 VAL A CA 1
ATOM 784 C C . VAL A 1 98 ? 14.118 -6.359 -4.724 1.00 85.88 98 VAL A C 1
ATOM 786 O O . VAL A 1 98 ? 15.041 -6.937 -5.297 1.00 85.88 98 VAL A O 1
ATOM 789 N N . THR A 1 99 ? 12.904 -6.301 -5.266 1.00 84.06 99 THR A N 1
ATOM 790 C CA . THR A 1 99 ? 12.519 -7.069 -6.454 1.00 84.06 99 THR A CA 1
ATOM 791 C C . THR A 1 99 ? 12.777 -6.298 -7.744 1.00 84.06 99 THR A C 1
ATOM 793 O O . THR A 1 99 ? 12.232 -5.223 -7.958 1.00 84.06 99 THR A O 1
ATOM 796 N N . THR A 1 100 ? 13.515 -6.914 -8.669 1.00 78.19 100 THR A N 1
ATOM 797 C CA . THR A 1 100 ? 13.681 -6.445 -10.060 1.00 78.19 100 THR A CA 1
ATOM 798 C C . THR A 1 100 ? 12.841 -7.235 -11.069 1.00 78.19 100 THR A C 1
ATOM 800 O O . THR A 1 100 ? 12.857 -6.949 -12.264 1.00 78.19 100 THR A O 1
ATOM 803 N N . ASN A 1 101 ? 12.078 -8.232 -10.614 1.00 85.38 101 ASN A N 1
ATOM 804 C CA . ASN A 1 101 ? 11.206 -9.035 -11.465 1.00 85.38 101 ASN A CA 1
ATOM 805 C C . ASN A 1 101 ? 9.816 -8.393 -11.616 1.00 85.38 101 ASN A C 1
ATOM 807 O O . ASN A 1 101 ? 9.043 -8.337 -10.659 1.00 85.38 101 ASN A O 1
ATOM 811 N N . PHE A 1 102 ? 9.479 -7.987 -12.842 1.00 81.25 102 PHE A N 1
ATOM 812 C CA . PHE A 1 102 ? 8.207 -7.339 -13.169 1.00 81.25 102 PHE A CA 1
ATOM 813 C C . PHE A 1 102 ? 6.966 -8.196 -12.863 1.00 81.25 102 PHE A C 1
ATOM 815 O O . PHE A 1 102 ? 5.962 -7.676 -12.382 1.00 81.25 102 PHE A O 1
ATOM 822 N N . TYR A 1 103 ? 7.012 -9.510 -13.095 1.00 84.75 103 TYR A N 1
ATOM 823 C CA . TYR A 1 103 ? 5.858 -10.383 -12.841 1.00 84.75 103 TYR A CA 1
ATOM 824 C C . TYR A 1 103 ? 5.579 -10.531 -11.345 1.00 84.75 103 TYR A C 1
ATOM 826 O O . TYR A 1 103 ? 4.425 -10.523 -10.918 1.00 84.75 103 TYR A O 1
ATOM 834 N N . LEU A 1 104 ? 6.645 -10.627 -10.546 1.00 84.38 104 LEU A N 1
ATOM 835 C CA . LEU A 1 104 ? 6.547 -10.681 -9.089 1.00 84.38 104 LEU A CA 1
ATOM 836 C C . LEU A 1 104 ? 6.038 -9.340 -8.544 1.00 84.38 104 LEU A C 1
ATOM 838 O O . LEU A 1 104 ? 5.147 -9.328 -7.696 1.00 84.38 104 LEU A O 1
ATOM 842 N N . PHE A 1 105 ? 6.521 -8.222 -9.099 1.00 86.12 105 PHE A N 1
ATOM 843 C CA . PHE A 1 105 ? 5.986 -6.890 -8.821 1.00 86.12 105 PHE A CA 1
ATOM 844 C C . PHE A 1 105 ? 4.481 -6.815 -9.096 1.00 86.12 105 PHE A C 1
ATOM 846 O O . PHE A 1 105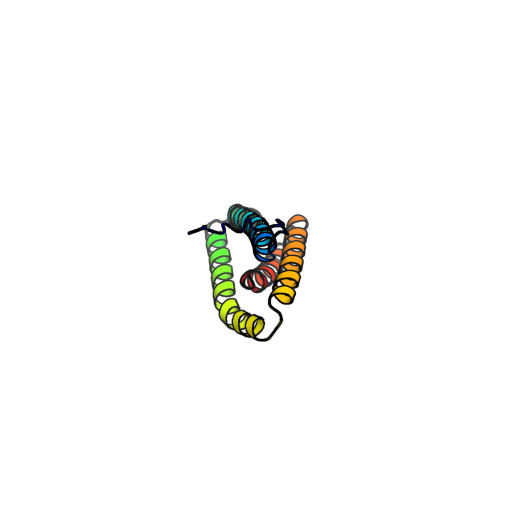 ? 3.727 -6.439 -8.207 1.00 86.12 105 PHE A O 1
ATOM 853 N N . LEU A 1 106 ? 4.029 -7.216 -10.286 1.00 85.69 106 LEU A N 1
ATOM 854 C CA . LEU A 1 106 ? 2.624 -7.102 -10.680 1.00 85.69 106 LEU A CA 1
ATOM 855 C C . LEU A 1 106 ? 1.709 -7.963 -9.799 1.00 85.69 106 LEU A C 1
ATOM 857 O O . LEU A 1 106 ? 0.633 -7.519 -9.405 1.00 85.69 106 LEU A O 1
ATOM 861 N N . PHE A 1 107 ? 2.156 -9.164 -9.428 1.00 88.00 107 PHE A N 1
ATOM 862 C CA . PHE A 1 107 ? 1.425 -10.025 -8.500 1.00 88.00 107 PHE A CA 1
ATOM 863 C C . PHE A 1 107 ? 1.271 -9.387 -7.111 1.00 88.00 107 PHE A C 1
ATOM 865 O O . PHE A 1 107 ? 0.168 -9.337 -6.566 1.00 88.00 107 PHE A O 1
ATOM 872 N N . ILE A 1 108 ? 2.359 -8.856 -6.548 1.00 87.25 108 ILE A N 1
ATOM 873 C CA . ILE A 1 108 ? 2.320 -8.193 -5.238 1.00 87.25 108 ILE A CA 1
ATOM 874 C C . ILE A 1 108 ? 1.552 -6.875 -5.309 1.00 87.25 108 ILE A C 1
ATOM 876 O O . ILE A 1 108 ? 0.831 -6.563 -4.371 1.00 87.25 108 ILE A O 1
ATOM 880 N N . ALA A 1 109 ? 1.634 -6.134 -6.414 1.00 84.62 109 ALA A N 1
ATOM 881 C CA . ALA A 1 109 ? 0.861 -4.916 -6.636 1.00 84.62 109 ALA A CA 1
ATOM 882 C C . ALA A 1 109 ? -0.639 -5.192 -6.561 1.00 84.62 109 ALA A C 1
ATOM 884 O O . ALA A 1 109 ? -1.339 -4.504 -5.830 1.00 84.62 109 ALA A O 1
ATOM 885 N N . VAL A 1 110 ? -1.121 -6.252 -7.214 1.00 86.56 110 VAL A N 1
ATOM 886 C CA . VAL A 1 110 ? -2.530 -6.663 -7.119 1.00 86.56 110 VAL A CA 1
ATOM 887 C C . VAL A 1 110 ? -2.920 -6.978 -5.673 1.00 86.56 110 VAL A C 1
ATOM 889 O O . VAL A 1 110 ? -3.936 -6.474 -5.195 1.00 86.56 110 VAL A O 1
ATOM 892 N N . LEU A 1 111 ? -2.113 -7.763 -4.952 1.00 86.19 111 LEU A N 1
ATOM 893 C CA . LEU A 1 111 ? -2.385 -8.081 -3.545 1.00 86.19 111 LEU A CA 1
ATOM 894 C C . LEU A 1 111 ? -2.389 -6.826 -2.664 1.00 86.19 111 LEU A C 1
ATOM 896 O O . LEU A 1 111 ? -3.310 -6.632 -1.874 1.00 86.19 111 LEU A O 1
ATOM 900 N N . ALA A 1 112 ? -1.393 -5.958 -2.821 1.00 84.75 112 ALA A N 1
ATOM 901 C CA . ALA A 1 112 ? -1.281 -4.712 -2.079 1.00 84.75 112 ALA A CA 1
ATOM 902 C C . ALA A 1 112 ? -2.480 -3.797 -2.350 1.00 84.75 112 ALA A C 1
ATOM 904 O O . ALA A 1 112 ? -3.049 -3.262 -1.405 1.00 84.75 112 ALA A O 1
ATOM 905 N N . THR A 1 113 ? -2.923 -3.679 -3.605 1.00 84.75 113 THR A N 1
ATOM 906 C CA . THR A 1 113 ? -4.101 -2.886 -3.985 1.00 84.75 113 THR A CA 1
ATOM 907 C C . THR A 1 113 ? -5.388 -3.419 -3.361 1.00 84.75 113 THR A C 1
ATOM 909 O O . THR A 1 113 ? -6.218 -2.627 -2.921 1.00 84.75 113 THR A O 1
ATOM 912 N N . ILE A 1 114 ? -5.544 -4.742 -3.258 1.00 83.94 114 ILE A N 1
ATOM 913 C CA . ILE A 1 114 ? -6.681 -5.347 -2.555 1.00 83.94 114 ILE A CA 1
ATOM 914 C C . ILE A 1 114 ? -6.664 -4.915 -1.082 1.00 83.94 114 ILE A C 1
ATOM 916 O O . ILE A 1 114 ? -7.653 -4.385 -0.587 1.00 83.94 114 ILE A O 1
ATOM 920 N N . PHE A 1 115 ? -5.542 -5.072 -0.375 1.00 80.56 115 PHE A N 1
ATOM 921 C CA . PHE A 1 115 ? -5.470 -4.729 1.053 1.00 80.56 115 PHE A CA 1
ATOM 922 C C . PHE A 1 115 ? -5.470 -3.221 1.339 1.00 80.56 115 PHE A C 1
ATOM 924 O O . PHE A 1 115 ? -5.905 -2.812 2.416 1.00 80.56 115 PHE A O 1
ATOM 931 N N . HIS A 1 116 ? -5.048 -2.393 0.385 1.00 73.81 116 HIS A N 1
ATOM 932 C CA . HIS A 1 116 ? -5.055 -0.935 0.505 1.00 73.81 116 HIS A CA 1
ATOM 933 C C . HIS A 1 116 ? -6.464 -0.367 0.729 1.00 73.81 116 HIS A C 1
ATOM 935 O O . HIS A 1 116 ? -6.622 0.603 1.456 1.00 73.81 116 HIS A O 1
ATOM 941 N N . ILE A 1 117 ? -7.507 -1.004 0.186 1.00 67.62 117 ILE A N 1
ATOM 942 C CA . ILE A 1 117 ? -8.898 -0.523 0.288 1.00 67.62 117 ILE A CA 1
ATOM 943 C C . ILE A 1 117 ? -9.509 -0.639 1.700 1.00 67.62 117 ILE A C 1
ATOM 945 O O . ILE A 1 117 ? -10.670 -0.291 1.896 1.00 67.62 117 ILE A O 1
ATOM 949 N N . SER A 1 118 ? -8.778 -1.217 2.658 1.00 59.53 118 SER A N 1
ATOM 950 C CA . SER A 1 118 ? -9.297 -1.534 3.994 1.00 59.53 118 SER A CA 1
ATOM 951 C C . SER A 1 118 ? -9.054 -0.472 5.072 1.00 59.53 118 SER A C 1
ATOM 953 O O . SER A 1 118 ? -9.372 -0.712 6.241 1.00 5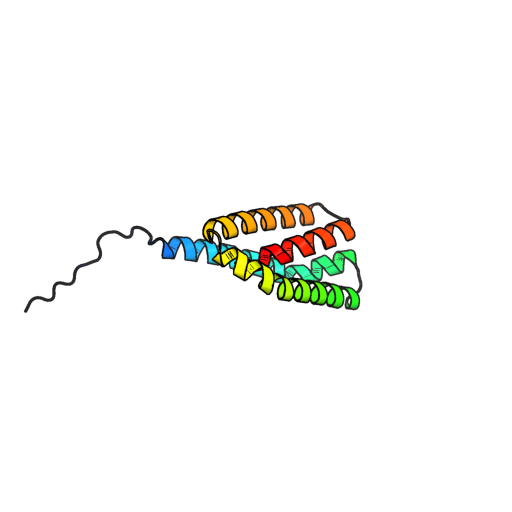9.53 118 SER A O 1
ATOM 955 N N . GLU A 1 119 ? -8.506 0.676 4.676 1.00 52.50 119 GLU A N 1
ATOM 956 C CA . GLU A 1 119 ? -8.564 1.937 5.428 1.00 52.50 119 GLU A CA 1
ATOM 957 C C . GLU A 1 119 ? -9.965 2.567 5.336 1.00 52.50 119 GLU A C 1
ATOM 959 O O . GLU A 1 119 ? -10.478 2.993 6.400 1.00 52.50 119 GLU A O 1
#

Solvent-accessible surface area (backbone atoms only — not comparable to full-atom values): 6961 Å² total; per-residue (Å²): 138,82,84,81,80,77,75,85,80,73,95,64,80,50,73,64,57,59,50,52,53,52,50,50,56,49,51,54,53,50,55,52,46,65,68,47,45,62,60,55,47,35,75,73,64,77,36,73,70,59,38,54,48,53,53,52,49,51,51,50,50,35,61,58,35,45,74,60,46,53,64,48,49,73,74,47,63,55,69,60,52,38,54,52,33,54,49,53,43,54,51,46,54,53,49,55,76,74,55,88,51,63,69,61,48,52,54,47,49,55,54,40,42,47,45,60,69,60,117

Radius of gyration: 19.93 Å; Cα contacts (8 Å, |Δi|>4): 47; chains: 1; bounding box: 40×44×63 Å

Mean predicted aligned error: 8.7 Å

Foldseek 3Di:
DDDPPDDPPDPPPPPVNVVVVVVVVVVVVVVVCVVCVLVLLCVQPVDNVVSVVLVVVLVVLLVVLLVVQVVVCVVDPLVVLVVVLVVLLVVLVVCSVVDPDPVVNSVSSSVNSSSVSSD

Sequence (119 aa):
MGFIIKKPKGLVFPKIFRLAVILLIASVGFSLVDTFWAVYIEGFVHNSSLVGFISSFLALVSFFSFFFIVPLIEKYDKARIFSISLLLIAISYFVFAVTTNFYLFLFIAVLATIFHISE

Secondary structure (DSSP, 8-state):
--------------HHHHHHHHHHHHHHHHHHHHHHHHHHHHHHH--HHHHHHHHHHHHHHHHHHHHHHHHHHHHS-HHHHHHHHHHHHHHHHHHHHH---HHHHHHHHHHHHHHHTT-

Nearest PDB structures (foldseek):
  9b1o-assembly1_A  TM=8.334E-01  e=2.374E+00  Homo sapiens
  8wjh-assembly1_A  TM=7.992E-01  e=2.661E+00  Homo sapiens
  8sc4-assembly1_A  TM=7.647E-01  e=3.157E+00  Homo sapiens
  8uco-assembly1_A  TM=7.118E-01  e=7.859E+00  Homo sapiens